Protein AF-A0A381ND04-F1 (afdb_monomer_lite)

Organism: NCBI:txid408172

pLDDT: mean 77.41, std 17.79, range [33.78, 94.75]

InterPro domains:
  IPR007457 Fe(II) trafficking protein YggX [NF003817] (1-67)
  IPR007457 Fe(II) trafficking protein YggX [PF04362] (1-67)
  IPR007457 Fe(II) trafficking protein YggX [PTHR36965] (2-67)
  IPR036766 Fe(II) trafficking protein YggX superfamily [G3DSA:1.10.3880.10] (1-70)
  IPR036766 Fe(II) trafficking protein YggX superfamily [SSF111148] (1-69)

Structure (mmCIF, N/CA/C/O backbone):
data_AF-A0A381ND04-F1
#
_entry.id   AF-A0A381ND04-F1
#
loop_
_atom_site.group_PDB
_atom_site.id
_atom_site.type_symbol
_atom_site.label_atom_id
_atom_site.label_alt_id
_atom_site.label_comp_id
_atom_site.label_asym_id
_atom_site.label_entity_id
_atom_site.label_seq_id
_atom_site.pdbx_PDB_ins_code
_atom_site.Cartn_x
_atom_site.Cartn_y
_atom_site.Cartn_z
_atom_site.occupancy
_atom_site.B_iso_or_equiv
_atom_site.auth_seq_id
_atom_site.auth_comp_id
_atom_site.auth_asym_id
_atom_site.auth_atom_id
_atom_site.pdbx_PDB_model_num
ATOM 1 N N . MET A 1 1 ? -8.283 -9.929 -15.951 1.00 33.78 1 MET A N 1
ATOM 2 C CA . MET A 1 1 ? -9.637 -9.407 -15.662 1.00 33.78 1 MET A CA 1
ATOM 3 C C . MET A 1 1 ? -9.749 -9.321 -14.153 1.00 33.78 1 MET A C 1
ATOM 5 O O . MET A 1 1 ? -9.352 -10.303 -13.534 1.00 33.78 1 MET A O 1
ATOM 9 N N . PRO A 1 2 ? -10.174 -8.186 -13.572 1.00 43.97 2 PRO A N 1
ATOM 10 C CA . PRO A 1 2 ? -10.355 -8.099 -12.127 1.00 43.97 2 PRO A CA 1
ATOM 11 C C . PRO A 1 2 ? -11.435 -9.115 -11.745 1.00 43.97 2 PRO A C 1
ATOM 13 O O . PRO A 1 2 ? -12.505 -9.144 -12.352 1.00 43.97 2 PRO A O 1
ATOM 16 N N . GLY A 1 3 ? -11.101 -10.043 -10.852 1.00 41.56 3 GLY A N 1
ATOM 17 C CA . GLY A 1 3 ? -12.064 -11.016 -10.351 1.00 41.56 3 GLY A CA 1
ATOM 18 C C . GLY A 1 3 ? -13.082 -10.340 -9.425 1.00 41.56 3 GLY A C 1
ATOM 19 O O . GLY A 1 3 ? -12.798 -9.257 -8.914 1.00 41.56 3 GLY A O 1
ATOM 20 N N . PRO A 1 4 ? -14.227 -10.987 -9.144 1.00 54.72 4 PRO A N 1
ATOM 21 C CA . PRO A 1 4 ? -15.289 -10.469 -8.263 1.00 54.72 4 PRO A CA 1
ATOM 22 C C . PRO A 1 4 ? -14.815 -10.102 -6.843 1.00 54.72 4 PRO A C 1
ATOM 24 O O . PRO A 1 4 ? -15.520 -9.424 -6.105 1.00 54.72 4 PRO A O 1
ATOM 27 N N . VAL A 1 5 ? -13.607 -10.525 -6.469 1.00 53.19 5 VAL A N 1
ATOM 28 C CA . VAL A 1 5 ? -12.932 -10.177 -5.215 1.00 53.19 5 VAL A CA 1
ATOM 29 C C . VAL A 1 5 ? -12.485 -8.705 -5.196 1.00 53.19 5 VAL A C 1
ATOM 31 O O . VAL A 1 5 ? -12.587 -8.053 -4.162 1.00 53.19 5 VAL A O 1
ATOM 34 N N . GLY A 1 6 ? -12.059 -8.145 -6.335 1.00 51.56 6 GLY A N 1
ATOM 35 C CA . GLY A 1 6 ? -11.524 -6.780 -6.406 1.00 51.56 6 GLY A CA 1
ATOM 36 C C . GLY A 1 6 ? -12.569 -5.678 -6.197 1.00 51.56 6 GLY A C 1
ATOM 37 O O . GLY A 1 6 ? -12.260 -4.666 -5.575 1.00 51.56 6 GLY A O 1
ATOM 38 N N . GLU A 1 7 ? -13.806 -5.872 -6.670 1.00 51.69 7 GLU A N 1
ATOM 39 C CA . GLU A 1 7 ? -14.895 -4.892 -6.499 1.00 51.69 7 GLU A CA 1
ATOM 40 C C . GLU A 1 7 ? -15.431 -4.868 -5.059 1.00 51.69 7 GLU A C 1
ATOM 42 O O . GLU A 1 7 ? -15.601 -3.792 -4.493 1.00 51.69 7 GLU A O 1
ATOM 47 N N . ALA A 1 8 ? -15.614 -6.035 -4.429 1.00 55.19 8 ALA A N 1
ATOM 48 C CA . ALA A 1 8 ? -16.121 -6.122 -3.056 1.00 55.19 8 ALA A CA 1
ATOM 49 C C . ALA A 1 8 ? -15.127 -5.577 -2.016 1.00 55.19 8 ALA A C 1
ATOM 51 O O . ALA A 1 8 ? -15.533 -4.977 -1.022 1.00 55.19 8 ALA A O 1
ATOM 52 N N . ILE A 1 9 ? -13.822 -5.759 -2.251 1.00 57.84 9 ILE A N 1
ATOM 53 C CA . ILE A 1 9 ? -12.777 -5.171 -1.406 1.00 57.84 9 ILE A CA 1
ATOM 54 C C . ILE A 1 9 ? -12.838 -3.642 -1.497 1.00 57.84 9 ILE A C 1
ATOM 56 O O . ILE A 1 9 ? -12.877 -2.970 -0.471 1.00 57.84 9 ILE A O 1
ATOM 60 N N . TYR A 1 10 ? -12.918 -3.082 -2.706 1.00 57.00 10 TYR A N 1
ATOM 61 C CA . TYR A 1 10 ? -12.878 -1.631 -2.904 1.00 57.00 10 TYR A CA 1
ATOM 62 C C . TYR A 1 10 ? -14.054 -0.889 -2.240 1.00 57.00 10 TYR A C 1
ATOM 64 O O . TYR A 1 10 ? -13.881 0.235 -1.775 1.00 57.00 10 TYR A O 1
ATOM 72 N N . GLU A 1 11 ? -15.233 -1.514 -2.148 1.00 64.44 11 GLU A N 1
ATOM 73 C CA . GLU A 1 11 ? -16.414 -0.925 -1.492 1.00 64.44 11 GLU A CA 1
ATOM 74 C C . GLU A 1 11 ? -16.365 -0.962 0.048 1.00 64.44 11 GLU A C 1
ATOM 76 O O . GLU A 1 11 ? -17.094 -0.212 0.704 1.00 64.44 11 GLU A O 1
ATOM 81 N N . HIS A 1 12 ? -15.507 -1.799 0.641 1.00 65.44 12 HIS A N 1
ATOM 82 C CA . HIS A 1 12 ? -15.454 -2.029 2.091 1.00 65.44 12 HIS A CA 1
ATOM 83 C C . HIS A 1 12 ? -14.111 -1.681 2.751 1.00 65.44 12 HIS A C 1
ATOM 85 O O . HIS A 1 12 ? -13.979 -1.806 3.970 1.00 65.44 12 HIS A O 1
ATOM 91 N N . VAL A 1 13 ? -13.124 -1.208 1.988 1.00 74.12 13 VAL A N 1
ATOM 92 C CA . VAL A 1 13 ? -11.839 -0.750 2.535 1.00 74.12 13 VAL A CA 1
ATOM 93 C C . VAL A 1 13 ? -12.021 0.587 3.256 1.00 74.12 13 VAL A C 1
ATOM 95 O O . VAL A 1 13 ? -12.448 1.581 2.668 1.00 74.12 13 VAL A O 1
ATOM 98 N N . SER A 1 14 ? -11.671 0.630 4.544 1.00 82.44 14 SER A N 1
ATOM 99 C CA . SER A 1 14 ? -11.605 1.886 5.295 1.00 82.44 14 SER A CA 1
ATOM 100 C C . SER A 1 14 ? -10.401 2.725 4.848 1.00 82.44 14 SER A C 1
ATOM 102 O O . SER A 1 14 ? -9.385 2.194 4.398 1.00 82.44 14 SER A O 1
ATOM 104 N N . ALA A 1 15 ? -10.482 4.049 5.015 1.00 81.06 15 ALA A N 1
ATOM 105 C CA . ALA A 1 15 ? -9.353 4.944 4.739 1.00 81.06 15 ALA A CA 1
ATOM 106 C C . ALA A 1 15 ? -8.093 4.549 5.534 1.00 81.06 15 ALA A C 1
ATOM 108 O O . ALA A 1 15 ? -6.991 4.583 5.000 1.00 81.0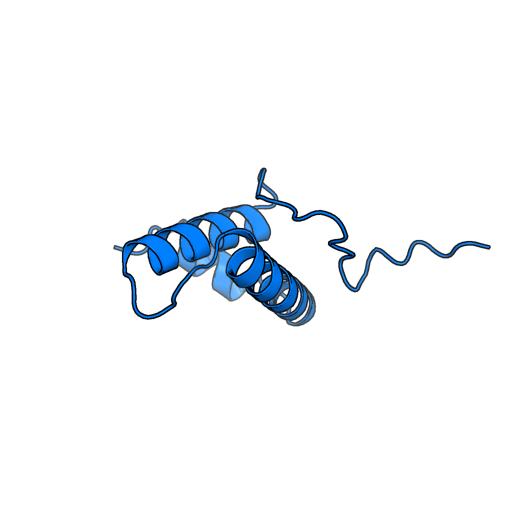6 15 ALA A O 1
ATOM 109 N N . GLU A 1 16 ? -8.275 4.089 6.773 1.00 80.88 16 GLU A N 1
ATOM 110 C CA . GLU A 1 16 ? -7.195 3.597 7.630 1.00 80.88 16 GLU A CA 1
ATOM 111 C C . GLU A 1 16 ? -6.532 2.337 7.050 1.00 80.88 16 GLU A C 1
ATOM 113 O O . GLU A 1 16 ? -5.309 2.263 6.963 1.00 80.88 16 GLU A O 1
ATOM 118 N N . ALA A 1 17 ? -7.317 1.362 6.578 1.00 82.75 17 ALA A N 1
ATOM 119 C CA . ALA A 1 17 ? -6.774 0.158 5.951 1.00 82.75 17 ALA A CA 1
ATOM 120 C C . ALA A 1 17 ? -6.015 0.487 4.653 1.00 82.75 17 ALA A C 1
ATOM 122 O O . ALA A 1 17 ? -5.009 -0.151 4.336 1.00 82.75 17 ALA A O 1
ATOM 123 N N . TRP A 1 18 ? -6.455 1.507 3.913 1.00 85.56 18 TRP A N 1
ATOM 124 C CA . TRP A 1 18 ? -5.725 1.993 2.745 1.00 85.56 18 TRP A CA 1
ATOM 125 C C . TRP A 1 18 ? -4.375 2.621 3.121 1.00 85.56 18 TRP A C 1
ATOM 127 O O . TRP A 1 18 ? -3.364 2.305 2.494 1.00 85.56 18 TRP A O 1
ATOM 137 N N . GLU A 1 19 ? -4.320 3.450 4.166 1.00 86.31 19 GLU A N 1
ATOM 138 C CA . GLU A 1 19 ? -3.056 4.012 4.671 1.00 86.31 19 GLU A CA 1
ATOM 139 C C . GLU A 1 19 ? -2.089 2.913 5.137 1.00 86.31 19 GLU A C 1
ATOM 141 O O . GLU A 1 19 ? -0.900 2.937 4.797 1.00 86.31 19 GLU A O 1
ATOM 146 N N . GLN A 1 20 ? -2.603 1.900 5.841 1.00 86.31 20 GLN A N 1
ATOM 147 C CA . GLN A 1 20 ? -1.832 0.723 6.252 1.00 86.31 20 GLN A CA 1
ATOM 148 C C . GLN A 1 20 ? -1.246 -0.033 5.053 1.00 86.31 20 GLN A C 1
ATOM 150 O O . GLN A 1 20 ? -0.072 -0.426 5.079 1.00 86.31 20 GLN A O 1
ATOM 155 N N . TRP A 1 21 ? -2.038 -0.204 3.990 1.00 90.31 21 TRP A N 1
ATOM 156 C CA . TRP A 1 21 ? -1.582 -0.816 2.746 1.00 90.31 21 TRP A CA 1
ATOM 157 C C . TRP A 1 21 ? -0.499 0.023 2.054 1.00 90.31 21 TRP A C 1
ATOM 159 O O . TRP A 1 21 ? 0.497 -0.533 1.594 1.00 90.31 21 TRP A O 1
ATOM 169 N N . GLN A 1 22 ? -0.623 1.352 2.006 1.00 90.56 22 GLN A N 1
ATOM 170 C CA . GLN A 1 22 ? 0.406 2.206 1.396 1.00 90.56 22 GLN A CA 1
ATOM 171 C C . GLN A 1 22 ? 1.749 2.138 2.141 1.00 90.56 22 GLN A C 1
ATOM 173 O O . GLN A 1 22 ? 2.812 2.105 1.505 1.00 90.56 22 GLN A O 1
ATOM 178 N N . ALA A 1 23 ? 1.716 2.071 3.475 1.00 90.50 23 ALA A N 1
ATOM 179 C CA . ALA A 1 23 ? 2.917 1.858 4.279 1.00 90.50 23 ALA A CA 1
ATOM 180 C C . ALA A 1 23 ? 3.561 0.499 3.955 1.00 90.50 23 ALA A C 1
ATOM 182 O O . ALA A 1 23 ? 4.765 0.430 3.691 1.00 90.50 23 ALA A O 1
ATOM 183 N N . LEU A 1 24 ? 2.749 -0.565 3.896 1.00 91.25 24 LEU A N 1
ATOM 184 C CA . LEU A 1 24 ? 3.208 -1.913 3.557 1.00 91.25 24 LEU A CA 1
ATOM 185 C C . LEU A 1 24 ? 3.813 -1.968 2.151 1.00 91.25 24 LEU A C 1
ATOM 187 O O . LEU A 1 24 ? 4.920 -2.468 1.973 1.00 91.25 24 LEU A O 1
ATOM 191 N N . GLN A 1 25 ? 3.120 -1.399 1.164 1.00 92.94 25 GLN A N 1
ATOM 192 C CA . GLN A 1 25 ? 3.571 -1.310 -0.221 1.00 92.94 25 GLN A CA 1
ATOM 193 C C . GLN A 1 25 ? 4.952 -0.656 -0.316 1.00 92.94 25 GLN A C 1
ATOM 195 O O . GLN A 1 25 ? 5.813 -1.158 -1.034 1.00 92.94 25 GLN A O 1
ATOM 200 N N . THR A 1 26 ? 5.181 0.440 0.411 1.00 92.50 26 THR A N 1
ATOM 201 C CA . THR A 1 26 ? 6.477 1.136 0.406 1.00 92.50 26 THR A CA 1
ATOM 202 C C . THR A 1 26 ? 7.591 0.241 0.948 1.00 92.50 26 THR A C 1
ATOM 204 O O . THR A 1 26 ? 8.675 0.187 0.366 1.00 92.50 26 THR A O 1
ATOM 207 N N . MET A 1 27 ? 7.328 -0.499 2.026 1.00 91.94 27 MET A N 1
ATOM 208 C CA . MET A 1 27 ? 8.302 -1.438 2.585 1.00 91.94 27 MET A CA 1
ATOM 209 C C . MET A 1 27 ? 8.579 -2.605 1.634 1.00 91.94 27 MET A C 1
ATOM 211 O O . MET A 1 27 ? 9.741 -2.894 1.370 1.00 91.94 27 MET A O 1
ATOM 215 N N . LEU A 1 28 ? 7.542 -3.206 1.043 1.00 93.56 28 LEU A N 1
ATOM 216 C CA . LEU A 1 28 ? 7.695 -4.284 0.060 1.00 93.56 28 LEU A CA 1
ATOM 217 C C . LEU A 1 28 ? 8.487 -3.835 -1.174 1.00 93.56 28 LEU A C 1
ATOM 219 O O . LEU A 1 28 ? 9.296 -4.598 -1.697 1.00 93.56 28 LEU A O 1
ATOM 223 N N . ILE A 1 29 ? 8.282 -2.594 -1.631 1.00 92.69 29 ILE A N 1
ATOM 224 C CA . ILE A 1 29 ? 9.053 -2.018 -2.738 1.00 92.69 29 ILE A CA 1
ATOM 225 C C . ILE A 1 29 ? 10.539 -1.938 -2.391 1.00 92.69 29 ILE A C 1
ATOM 227 O O . ILE A 1 29 ? 11.369 -2.293 -3.225 1.00 92.69 29 ILE A O 1
ATOM 231 N N . ASN A 1 30 ? 10.873 -1.493 -1.181 1.00 92.06 30 ASN A N 1
ATOM 232 C CA . ASN A 1 30 ? 12.264 -1.356 -0.759 1.00 92.06 30 ASN A CA 1
ATOM 233 C C . ASN A 1 30 ? 12.935 -2.716 -0.521 1.00 92.06 30 ASN A C 1
ATOM 235 O O . ASN A 1 30 ? 14.053 -2.909 -0.984 1.00 92.06 30 ASN A O 1
ATOM 239 N N . GLU A 1 31 ? 12.250 -3.649 0.145 1.00 92.00 31 GLU A N 1
ATOM 240 C CA . GLU A 1 31 ? 12.778 -4.978 0.495 1.00 92.00 31 GLU A CA 1
ATOM 241 C C . GLU A 1 31 ? 13.062 -5.831 -0.752 1.00 92.00 31 GLU A C 1
ATOM 243 O O . GLU A 1 31 ? 14.142 -6.390 -0.917 1.00 92.00 31 GLU A O 1
ATOM 248 N N . HIS A 1 32 ? 12.115 -5.872 -1.693 1.00 92.50 32 HIS A N 1
ATOM 249 C CA . HIS A 1 32 ? 12.251 -6.662 -2.924 1.00 92.50 32 HIS A CA 1
ATOM 250 C C . HIS A 1 32 ? 12.846 -5.872 -4.091 1.00 92.50 32 HIS A C 1
ATOM 252 O O . HIS A 1 32 ? 12.892 -6.378 -5.213 1.00 92.50 32 HIS A O 1
ATOM 258 N N . HIS A 1 33 ? 13.272 -4.624 -3.857 1.00 94.50 33 HIS A N 1
ATOM 259 C CA . HIS A 1 33 ? 13.750 -3.705 -4.894 1.00 94.50 33 HIS A CA 1
ATOM 260 C C . HIS A 1 33 ? 12.796 -3.611 -6.104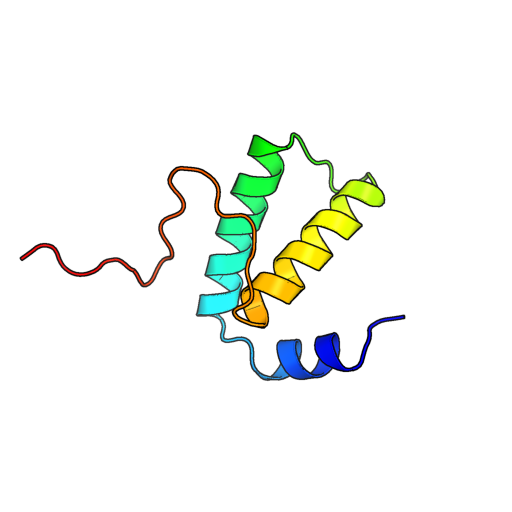 1.00 94.50 33 HIS A C 1
ATOM 262 O O . HIS A 1 33 ? 13.215 -3.637 -7.265 1.00 94.50 33 HIS A O 1
ATOM 268 N N . LEU A 1 34 ? 11.490 -3.527 -5.836 1.00 94.75 34 LEU A N 1
ATOM 269 C CA . LEU A 1 34 ? 10.451 -3.539 -6.867 1.00 94.75 34 LEU A CA 1
ATOM 270 C C . LEU A 1 34 ? 10.409 -2.222 -7.643 1.00 94.75 34 LEU A C 1
ATOM 272 O O . LEU A 1 34 ? 10.660 -1.142 -7.111 1.00 94.75 34 LEU A O 1
ATOM 276 N N . SER A 1 35 ? 9.977 -2.299 -8.899 1.00 93.12 35 SER A N 1
ATOM 277 C CA . SER A 1 35 ? 9.752 -1.126 -9.742 1.00 93.12 35 SER A CA 1
ATOM 278 C C . SER A 1 35 ? 8.312 -1.091 -10.236 1.00 93.12 35 SER A C 1
ATOM 280 O O . SER A 1 35 ? 7.836 -2.044 -10.841 1.00 93.12 35 SER A O 1
ATOM 282 N N . MET A 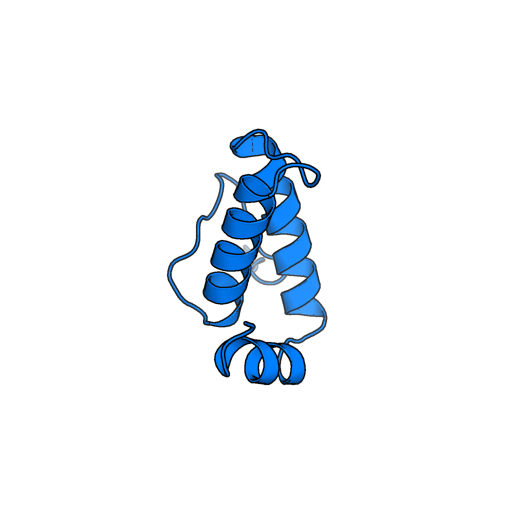1 36 ? 7.611 0.036 -10.071 1.00 88.88 36 MET A N 1
ATOM 283 C CA . MET A 1 36 ? 6.246 0.185 -10.609 1.00 88.88 36 MET A CA 1
ATOM 284 C C . MET A 1 36 ? 6.190 0.195 -12.147 1.00 88.88 36 MET A C 1
ATOM 286 O O . MET A 1 36 ? 5.112 0.082 -12.742 1.00 88.88 36 MET A O 1
ATOM 290 N N . MET A 1 37 ? 7.342 0.324 -12.809 1.00 93.25 37 MET A N 1
ATOM 291 C CA . MET A 1 37 ? 7.435 0.219 -14.264 1.00 93.25 37 MET A CA 1
ATOM 292 C C . MET A 1 37 ? 7.342 -1.240 -14.728 1.00 93.25 37 MET A C 1
ATOM 294 O O . MET A 1 37 ? 6.747 -1.498 -15.778 1.00 93.25 37 MET A O 1
ATOM 298 N N . GLU A 1 38 ? 7.817 -2.182 -13.909 1.00 94.12 38 GLU A N 1
ATOM 299 C CA . GLU A 1 38 ? 7.852 -3.606 -14.231 1.00 94.12 38 GLU A CA 1
ATOM 300 C C . GLU A 1 38 ? 6.483 -4.271 -13.997 1.00 94.12 38 GLU A C 1
ATOM 302 O O . GLU A 1 38 ? 5.900 -4.161 -12.911 1.00 94.12 38 GLU A O 1
ATOM 307 N N . PRO A 1 39 ? 5.926 -4.979 -14.996 1.00 93.38 39 PRO A N 1
ATOM 308 C CA . PRO A 1 39 ? 4.616 -5.614 -14.871 1.00 93.38 39 PRO A CA 1
ATOM 309 C C . PRO A 1 39 ? 4.588 -6.713 -13.802 1.00 93.38 39 PRO A C 1
ATOM 311 O O . PRO A 1 39 ? 3.568 -6.866 -13.133 1.00 93.38 39 PRO A O 1
ATOM 314 N N . GLU A 1 40 ? 5.692 -7.435 -13.607 1.00 93.12 40 GLU A N 1
ATOM 315 C CA . GLU A 1 40 ? 5.806 -8.492 -12.596 1.00 93.12 40 GLU A CA 1
ATOM 316 C C . GLU A 1 40 ? 5.776 -7.918 -11.175 1.00 93.12 40 GLU A C 1
ATOM 318 O O . GLU A 1 40 ? 5.023 -8.399 -10.330 1.00 93.12 40 GLU A O 1
ATOM 323 N N . SER A 1 41 ? 6.495 -6.817 -10.930 1.00 94.50 41 SER A N 1
ATOM 324 C CA . SER A 1 41 ? 6.442 -6.090 -9.657 1.00 94.50 41 SER A CA 1
ATOM 325 C C . SER A 1 41 ? 5.039 -5.563 -9.354 1.00 94.50 41 SER A C 1
ATOM 327 O O . SER A 1 41 ? 4.563 -5.682 -8.225 1.00 94.50 41 SER A O 1
ATOM 329 N N . ARG A 1 42 ? 4.336 -5.020 -10.359 1.00 93.69 42 ARG A N 1
ATOM 330 C CA . ARG A 1 42 ? 2.938 -4.592 -10.186 1.00 93.69 42 ARG A CA 1
ATOM 331 C C . ARG A 1 42 ? 2.019 -5.765 -9.849 1.00 93.69 42 ARG A C 1
ATOM 333 O O . ARG A 1 42 ? 1.168 -5.619 -8.978 1.00 93.69 42 ARG A O 1
ATOM 340 N N . ALA A 1 43 ? 2.191 -6.908 -10.512 1.00 93.25 43 ALA A N 1
ATOM 341 C CA . ALA A 1 43 ? 1.398 -8.106 -10.247 1.00 93.25 43 ALA A CA 1
ATOM 342 C C . ALA A 1 43 ? 1.638 -8.651 -8.830 1.00 93.25 43 ALA A C 1
ATOM 344 O O . ALA A 1 43 ? 0.679 -8.998 -8.143 1.00 93.25 43 ALA A O 1
ATOM 345 N N . PHE A 1 44 ? 2.891 -8.657 -8.366 1.00 94.00 44 PHE A N 1
ATOM 346 C CA . PHE A 1 44 ? 3.230 -9.018 -6.989 1.00 94.00 44 PHE A CA 1
ATOM 347 C C . PHE A 1 44 ? 2.549 -8.088 -5.978 1.00 94.00 44 PHE A C 1
ATOM 349 O O . PHE A 1 44 ? 1.849 -8.564 -5.086 1.00 94.00 44 PHE A O 1
ATOM 356 N N . LEU A 1 45 ? 2.685 -6.768 -6.148 1.00 92.88 45 LEU A N 1
ATOM 357 C CA . LEU A 1 45 ? 2.058 -5.789 -5.255 1.00 92.88 45 LEU A CA 1
ATOM 358 C C . LEU A 1 45 ? 0.530 -5.912 -5.249 1.00 92.88 45 LEU A C 1
ATOM 360 O O . LEU A 1 45 ? -0.073 -5.821 -4.186 1.00 92.88 45 LEU A O 1
ATOM 364 N N . MET A 1 46 ? -0.101 -6.162 -6.401 1.00 91.75 46 MET A N 1
ATOM 365 C CA . MET A 1 46 ? -1.544 -6.420 -6.463 1.00 91.75 46 MET A CA 1
ATOM 366 C C . MET A 1 46 ? -1.934 -7.685 -5.696 1.00 91.75 46 MET A C 1
ATOM 368 O O . MET A 1 46 ? -2.893 -7.645 -4.935 1.00 91.75 46 MET A O 1
ATOM 372 N N . ASN A 1 47 ? -1.174 -8.777 -5.823 1.00 92.81 47 ASN A N 1
ATOM 373 C CA . ASN A 1 47 ? -1.465 -10.000 -5.077 1.00 92.81 47 ASN A CA 1
ATOM 374 C C . ASN A 1 47 ? -1.350 -9.794 -3.558 1.00 92.81 47 ASN A C 1
ATOM 376 O O . ASN A 1 47 ? -2.201 -10.266 -2.808 1.00 92.81 47 ASN A O 1
ATOM 380 N N . GLN A 1 48 ? -0.323 -9.069 -3.105 1.00 93.69 48 GLN A N 1
ATOM 381 C CA . GLN A 1 48 ? -0.157 -8.739 -1.686 1.00 93.69 48 GLN A CA 1
ATOM 382 C C . GLN A 1 48 ? -1.279 -7.820 -1.182 1.00 93.69 48 GLN A C 1
ATOM 384 O O . GLN A 1 48 ? -1.762 -8.007 -0.071 1.00 93.69 48 GLN A O 1
ATOM 389 N N . MET A 1 49 ? -1.740 -6.882 -2.014 1.00 91.31 49 MET A N 1
ATOM 390 C CA . MET A 1 49 ? -2.874 -6.005 -1.708 1.00 91.31 49 MET A CA 1
ATOM 391 C C . MET A 1 49 ? -4.165 -6.797 -1.505 1.00 91.31 49 MET A C 1
ATOM 393 O O . MET A 1 49 ? -4.881 -6.580 -0.530 1.00 91.31 49 MET A O 1
ATOM 397 N N . GLU A 1 50 ? -4.464 -7.715 -2.429 1.00 89.00 50 GLU A N 1
ATOM 398 C CA . GLU A 1 50 ? -5.650 -8.572 -2.353 1.00 89.00 50 GLU A CA 1
ATOM 399 C C . GLU A 1 50 ? -5.627 -9.405 -1.069 1.00 89.00 50 GLU A C 1
ATOM 401 O O . GLU A 1 50 ? -6.613 -9.417 -0.335 1.00 89.00 50 GLU A O 1
ATOM 406 N N . LYS A 1 51 ? -4.480 -10.015 -0.746 1.00 88.94 51 LYS A N 1
ATOM 407 C CA . LYS A 1 51 ? -4.297 -10.782 0.494 1.00 88.94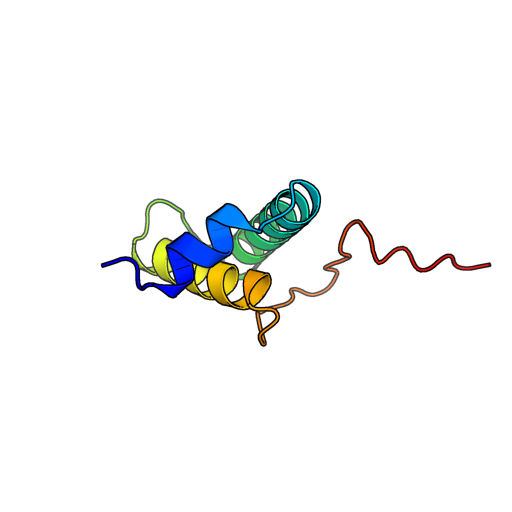 51 LYS A CA 1
ATOM 408 C C . LYS A 1 51 ? -4.443 -9.922 1.749 1.00 88.94 51 LYS A C 1
ATOM 410 O O . LYS A 1 51 ? -5.120 -10.337 2.685 1.00 88.94 51 LYS A O 1
ATOM 415 N N . PHE A 1 52 ? -3.853 -8.724 1.758 1.00 88.44 52 PHE A N 1
ATOM 416 C CA . PHE A 1 52 ? -3.947 -7.777 2.871 1.00 88.44 52 PHE A CA 1
ATOM 417 C C . PHE A 1 52 ? -5.406 -7.449 3.200 1.00 88.44 52 PHE A C 1
ATOM 419 O O . PHE A 1 52 ? -5.846 -7.624 4.336 1.00 88.44 52 PHE A O 1
ATOM 426 N N . PHE A 1 53 ? -6.192 -7.046 2.199 1.00 85.06 53 PHE A N 1
ATOM 427 C CA . PHE A 1 53 ? -7.593 -6.685 2.420 1.00 85.06 53 PHE A CA 1
ATOM 428 C C . PHE A 1 53 ? -8.517 -7.887 2.639 1.00 85.06 53 PHE A C 1
ATOM 430 O O . PHE A 1 53 ? -9.533 -7.760 3.323 1.00 85.06 53 PHE A O 1
ATOM 437 N N . ALA A 1 54 ? -8.158 -9.062 2.121 1.00 84.94 54 ALA A N 1
ATOM 438 C CA . ALA A 1 54 ? -8.860 -10.309 2.408 1.00 84.94 54 ALA A CA 1
ATOM 439 C C . ALA A 1 54 ? -8.558 -10.872 3.814 1.00 84.94 54 ALA A C 1
ATOM 441 O O . ALA A 1 54 ? -9.154 -11.878 4.193 1.00 84.94 54 ALA A O 1
ATOM 442 N N . ASN A 1 55 ? -7.677 -10.230 4.602 1.00 82.81 55 ASN A N 1
ATOM 443 C CA . ASN A 1 55 ? -7.142 -10.765 5.863 1.00 82.81 55 ASN A CA 1
ATOM 444 C C . ASN A 1 55 ? -6.501 -12.158 5.695 1.00 82.81 55 ASN A C 1
ATOM 446 O O . ASN A 1 55 ? -6.537 -12.994 6.600 1.00 82.81 55 ASN A O 1
ATOM 450 N N . GLU A 1 56 ? -5.928 -12.415 4.522 1.00 86.19 56 GLU A N 1
ATOM 451 C CA . GLU A 1 56 ? -5.166 -13.625 4.233 1.00 86.19 56 GLU A CA 1
ATOM 452 C C . GLU A 1 56 ? -3.697 -13.459 4.639 1.00 86.19 56 GLU A C 1
ATOM 454 O O . GLU A 1 56 ? -3.264 -12.416 5.131 1.00 86.19 56 GLU A O 1
ATOM 459 N N . ASP A 1 57 ? -2.906 -14.510 4.434 1.00 85.69 57 ASP A N 1
ATOM 460 C CA . ASP A 1 57 ? -1.469 -14.454 4.660 1.00 85.69 57 ASP A CA 1
ATOM 461 C C . ASP A 1 57 ? -0.789 -13.636 3.551 1.00 85.69 57 ASP A C 1
ATOM 463 O O . ASP A 1 57 ? -0.726 -14.043 2.385 1.00 85.69 57 ASP A O 1
ATOM 467 N N . TYR A 1 58 ? -0.315 -12.451 3.925 1.00 89.31 58 TYR A N 1
ATOM 468 C CA . TYR A 1 58 ? 0.458 -11.538 3.091 1.00 89.31 58 TYR A CA 1
ATOM 469 C C . TYR A 1 58 ? 1.846 -11.325 3.692 1.00 89.31 58 TYR A C 1
ATOM 471 O O . TYR A 1 58 ? 2.086 -11.554 4.880 1.00 89.31 58 TYR A O 1
ATOM 479 N N . GLU A 1 59 ? 2.768 -10.852 2.865 1.00 87.75 59 GLU A N 1
ATOM 480 C CA . GLU A 1 59 ? 4.141 -10.645 3.286 1.00 87.75 59 GLU A CA 1
ATOM 481 C C . GLU A 1 59 ? 4.272 -9.422 4.199 1.00 87.75 59 GLU A C 1
ATOM 483 O O . GLU A 1 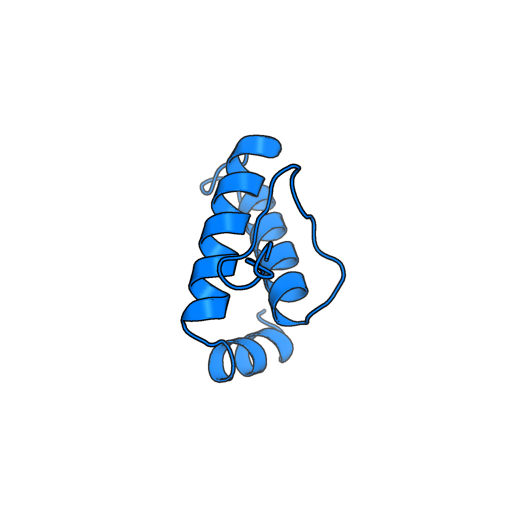59 ? 3.913 -8.305 3.825 1.00 87.75 59 GLU A O 1
ATOM 488 N N . LYS A 1 60 ? 4.793 -9.651 5.408 1.00 80.94 60 LYS A N 1
ATOM 489 C CA . LYS A 1 60 ? 5.017 -8.632 6.436 1.00 80.94 60 LYS A CA 1
ATOM 490 C C . LYS A 1 60 ? 6.525 -8.405 6.578 1.00 80.94 60 LYS A C 1
ATOM 492 O O . LYS A 1 60 ? 7.187 -9.255 7.173 1.00 80.94 60 LYS A O 1
ATOM 497 N N . PRO A 1 61 ? 7.075 -7.308 6.034 1.00 77.88 61 PRO A N 1
ATOM 498 C CA . PRO A 1 61 ? 8.491 -6.997 6.177 1.00 77.88 61 PRO A CA 1
ATOM 499 C C . PRO A 1 61 ? 8.853 -6.774 7.651 1.00 77.88 61 PRO A C 1
ATOM 501 O O . PRO A 1 61 ? 8.011 -6.360 8.459 1.00 77.88 61 PRO A O 1
ATOM 504 N N . GLU A 1 62 ? 10.107 -7.059 8.010 1.00 68.50 62 GLU A N 1
ATOM 505 C CA . GLU A 1 62 ? 10.595 -6.864 9.377 1.00 68.50 62 GLU A CA 1
ATOM 506 C C . GLU A 1 62 ? 10.425 -5.395 9.797 1.00 68.50 62 GLU A C 1
ATOM 508 O O . GLU A 1 62 ? 10.896 -4.474 9.134 1.00 68.50 62 GLU A O 1
ATOM 513 N N . GLY A 1 63 ? 9.717 -5.169 10.908 1.00 65.62 63 GLY A N 1
ATOM 514 C CA . GLY A 1 63 ? 9.430 -3.824 11.414 1.00 65.62 63 GLY A CA 1
ATOM 515 C C . GLY A 1 63 ? 8.127 -3.191 10.913 1.00 65.62 63 GLY A C 1
ATOM 516 O O . GLY A 1 63 ? 7.874 -2.031 11.242 1.00 65.62 63 GLY A O 1
ATOM 517 N N . TYR A 1 64 ? 7.274 -3.917 10.179 1.00 68.50 64 TYR A N 1
ATOM 518 C CA . TYR A 1 64 ? 5.916 -3.450 9.878 1.00 68.50 64 TYR A CA 1
ATOM 519 C C . TYR A 1 64 ? 5.090 -3.294 11.169 1.00 68.50 64 TYR A C 1
ATOM 521 O O . TYR A 1 64 ? 4.650 -4.281 11.755 1.00 68.50 64 TYR A O 1
ATOM 529 N N . ILE A 1 65 ? 4.858 -2.050 11.597 1.00 64.75 65 ILE A N 1
ATOM 5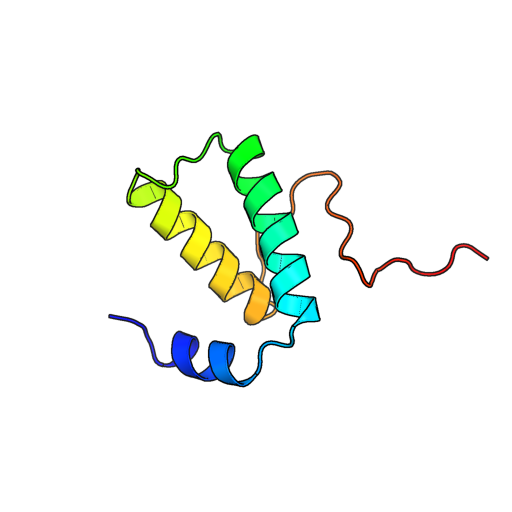30 C CA . ILE A 1 65 ? 3.882 -1.707 12.638 1.00 64.75 65 ILE A CA 1
ATOM 531 C C . ILE A 1 65 ? 2.686 -1.068 11.938 1.00 64.75 65 ILE A C 1
ATOM 533 O O . ILE A 1 65 ? 2.805 0.017 11.367 1.00 64.75 65 ILE A O 1
ATOM 537 N N . ALA A 1 66 ? 1.536 -1.739 11.966 1.00 63.03 66 ALA A N 1
ATOM 538 C CA . ALA A 1 66 ? 0.303 -1.163 11.448 1.00 63.03 66 ALA A CA 1
ATOM 539 C C . ALA A 1 66 ? -0.085 0.069 12.294 1.00 63.03 66 ALA A C 1
ATOM 541 O O . ALA A 1 66 ? -0.121 -0.043 13.525 1.00 63.03 66 ALA A O 1
ATOM 542 N N . PRO A 1 67 ? -0.391 1.239 11.699 1.00 52.06 67 PRO A N 1
ATOM 543 C CA . PRO A 1 67 ? -1.030 2.338 12.419 1.00 52.06 67 PRO A CA 1
ATOM 544 C C . PRO A 1 67 ? -2.403 1.871 12.927 1.00 52.06 67 PRO A C 1
ATOM 546 O O . PRO A 1 67 ? -3.366 1.810 12.175 1.00 52.06 67 PRO A O 1
ATOM 549 N N . GLY A 1 68 ? -2.445 1.448 14.192 1.00 57.78 68 GLY A N 1
ATOM 550 C CA . GLY A 1 68 ? -3.596 0.804 14.836 1.00 57.78 68 GLY A CA 1
ATOM 551 C C . GLY A 1 68 ? -3.183 -0.295 15.822 1.00 57.78 68 GLY A C 1
ATOM 552 O O . GLY A 1 68 ? -3.821 -0.455 16.856 1.00 57.78 68 GLY A O 1
ATOM 553 N N . ASP A 1 69 ? -2.046 -0.957 15.579 1.00 52.91 69 ASP A N 1
ATOM 554 C CA . ASP A 1 69 ? -1.452 -1.966 16.476 1.00 52.91 69 ASP A CA 1
ATOM 555 C C . ASP A 1 69 ? -0.459 -1.337 17.476 1.00 52.91 69 ASP A C 1
ATOM 557 O O . ASP A 1 69 ? 0.445 -1.981 18.003 1.00 52.91 69 ASP A O 1
ATOM 561 N N . SER A 1 70 ? -0.623 -0.042 17.779 1.00 48.84 70 SER A N 1
ATOM 562 C CA . SER A 1 70 ? -0.074 0.523 19.015 1.00 48.84 70 SER A CA 1
ATOM 563 C C . SER A 1 70 ? -0.930 0.017 20.170 1.00 48.84 70 SER A C 1
ATOM 565 O O . SER A 1 70 ? -1.749 0.746 20.726 1.00 48.84 70 SER A O 1
ATOM 567 N N . THR A 1 71 ? -0.765 -1.265 20.499 1.00 50.03 71 THR A N 1
ATOM 568 C CA . THR A 1 71 ? -1.228 -1.803 21.772 1.00 50.03 71 THR A CA 1
ATOM 569 C C . THR A 1 71 ? -0.395 -1.116 22.845 1.00 50.03 71 THR A C 1
ATOM 571 O O . THR A 1 71 ? 0.765 -1.452 23.069 1.00 50.03 71 THR A O 1
ATOM 574 N N . ASP A 1 72 ? -0.990 -0.063 23.392 1.00 44.81 72 ASP A N 1
ATOM 575 C CA . ASP A 1 72 ? -0.669 0.648 24.621 1.00 44.81 72 ASP A CA 1
ATOM 576 C C . ASP A 1 72 ? 0.241 -0.178 25.555 1.00 44.81 72 ASP A C 1
ATOM 578 O O . ASP A 1 72 ? -0.201 -1.098 26.242 1.00 44.81 72 ASP A O 1
ATOM 582 N N . LEU A 1 73 ? 1.543 0.129 25.552 1.00 45.00 73 LEU A N 1
ATOM 583 C CA . LEU A 1 73 ? 2.455 -0.283 26.619 1.00 45.00 73 LEU A CA 1
ATOM 584 C C . LEU A 1 73 ? 2.196 0.640 27.820 1.00 45.00 73 LEU A C 1
ATOM 586 O O . LEU A 1 73 ? 2.905 1.632 28.006 1.00 45.00 73 LEU A O 1
ATOM 590 N N . THR A 1 74 ? 1.158 0.323 28.600 1.00 44.28 74 THR A N 1
ATOM 591 C CA . THR A 1 74 ? 1.033 0.733 30.014 1.00 44.28 74 THR A CA 1
ATOM 592 C C . THR A 1 74 ? 1.861 -0.157 30.919 1.00 44.28 74 THR A C 1
ATOM 594 O O . THR A 1 74 ? 1.824 -1.390 30.695 1.00 44.28 74 THR A O 1
#

Secondary structure (DSSP, 8-state):
---HHHHHHHHH--HHHHHHHHHHHHHHHHHTT--TTSHHHHHHHHHHHHHHHTT------TT---TT------

Radius of gyration: 13.35 Å; chains: 1; bounding box: 30×19×46 Å

Foldseek 3Di:
DDPPLVVVLVVPDDPLLVVLLVVQLVLCCVVVVADPVDPVSVVLSVVLVSCSSVVHDHDDPPPSDRPVPPPDPD

Sequence (74 aa):
MPGPVGEAIYEHVSAEAWEQWQALQTMLINEHHLSMMEPESRAFLMNQMEKFFANEDYEKPEGYIAPGDSTDLT